Protein AF-A0A3E1DIL4-F1 (afdb_monomer_lite)

Foldseek 3Di:
DDLVVQLVVLVVQLVVLVVVLVVLVVVVVPDDDDDPVVQVVDPVNVVSVVVNVVSVVSSVCSVPVRNVVSVCVVVVHDDDD

Structure (mmCIF, N/CA/C/O backbone):
data_AF-A0A3E1DIL4-F1
#
_entry.id   AF-A0A3E1DIL4-F1
#
loop_
_atom_site.group_PDB
_atom_site.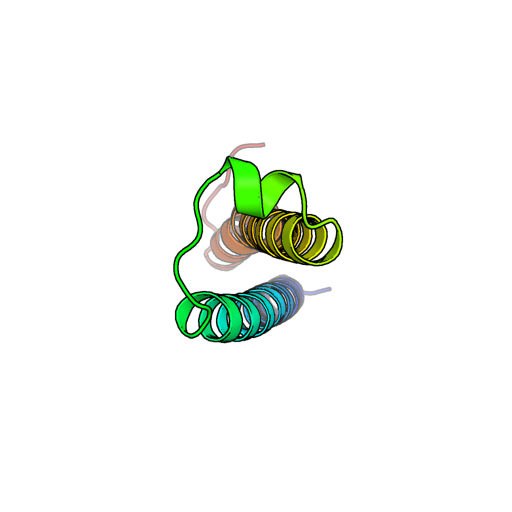id
_atom_site.type_symbol
_atom_site.label_atom_id
_atom_site.label_alt_id
_atom_site.label_comp_id
_atom_site.label_asym_id
_atom_site.label_entity_id
_atom_site.label_seq_id
_atom_site.pdbx_PDB_ins_code
_atom_site.Cartn_x
_atom_site.Cartn_y
_atom_site.Cartn_z
_atom_site.occupancy
_atom_site.B_iso_or_equiv
_atom_site.auth_seq_id
_atom_site.auth_comp_id
_atom_site.auth_asym_id
_atom_site.auth_atom_id
_atom_site.pdbx_PDB_model_num
ATOM 1 N N . MET A 1 1 ? 19.241 -5.199 -17.671 1.00 59.34 1 MET A N 1
ATOM 2 C CA . MET A 1 1 ? 17.821 -5.591 -17.571 1.00 59.34 1 MET A CA 1
ATOM 3 C C . MET A 1 1 ? 17.071 -4.807 -18.631 1.00 59.34 1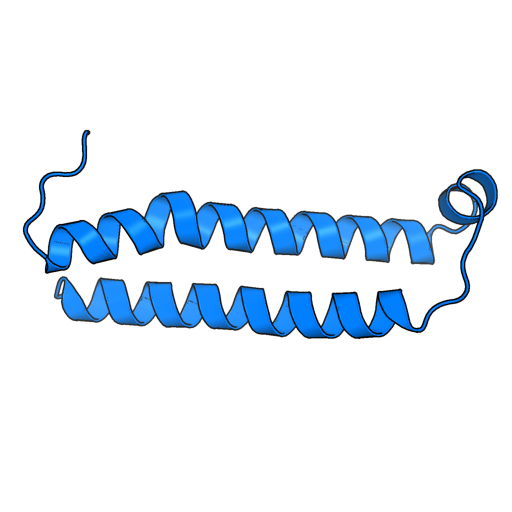 MET A C 1
ATOM 5 O O . MET A 1 1 ? 17.300 -3.603 -18.702 1.00 59.34 1 MET A O 1
ATOM 9 N N . MET A 1 2 ? 16.301 -5.456 -19.508 1.00 65.94 2 MET A N 1
ATOM 10 C CA . MET A 1 2 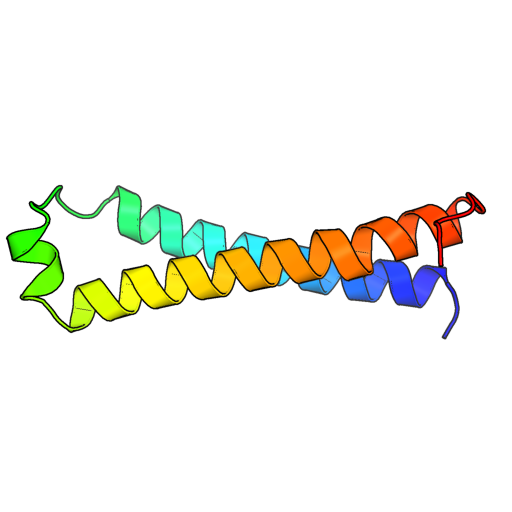? 15.597 -4.742 -20.582 1.00 65.94 2 MET A CA 1
ATOM 11 C C . MET A 1 2 ? 14.503 -3.839 -19.975 1.00 65.94 2 MET A C 1
ATOM 13 O O . MET A 1 2 ? 13.998 -4.154 -18.895 1.00 65.94 2 MET A O 1
ATOM 17 N N . PRO A 1 3 ? 14.107 -2.726 -20.622 1.00 67.31 3 PRO A N 1
ATOM 18 C CA . PRO A 1 3 ? 13.045 -1.842 -20.119 1.00 67.31 3 PRO A CA 1
ATOM 19 C C . PRO A 1 3 ? 11.745 -2.583 -19.773 1.00 67.31 3 PRO A C 1
ATOM 21 O O . PRO A 1 3 ? 11.092 -2.265 -18.779 1.00 67.31 3 PRO A O 1
ATOM 24 N N . THR A 1 4 ? 11.411 -3.615 -20.546 1.00 76.06 4 THR A N 1
ATOM 25 C CA . THR A 1 4 ? 10.240 -4.474 -20.336 1.00 76.06 4 THR A CA 1
ATOM 26 C C . THR A 1 4 ? 10.357 -5.321 -19.067 1.00 76.06 4 THR A C 1
ATOM 28 O O . THR A 1 4 ? 9.393 -5.424 -18.314 1.00 76.06 4 THR A O 1
ATOM 31 N N . ASP A 1 5 ? 11.549 -5.841 -18.761 1.00 83.56 5 ASP A N 1
ATOM 32 C CA . ASP A 1 5 ? 11.806 -6.592 -17.523 1.00 83.56 5 ASP A CA 1
ATOM 33 C C . ASP A 1 5 ? 11.683 -5.681 -16.289 1.00 83.56 5 ASP A C 1
ATOM 35 O O . ASP A 1 5 ? 11.168 -6.089 -15.248 1.00 83.56 5 ASP A O 1
ATOM 39 N N . LYS A 1 6 ? 12.127 -4.419 -16.407 1.00 85.56 6 LYS A N 1
ATOM 40 C CA . LYS A 1 6 ? 11.982 -3.403 -15.350 1.00 85.56 6 LYS A CA 1
ATOM 41 C C . LYS A 1 6 ? 10.517 -3.061 -15.099 1.00 85.56 6 LYS A C 1
ATOM 43 O O . LYS A 1 6 ? 10.111 -3.002 -13.942 1.00 85.56 6 LYS A O 1
ATOM 48 N N . LEU A 1 7 ? 9.733 -2.865 -16.156 1.00 90.12 7 LEU A N 1
ATOM 49 C CA . LEU A 1 7 ? 8.303 -2.594 -16.033 1.00 90.12 7 LEU A CA 1
ATOM 50 C C . LEU A 1 7 ? 7.560 -3.774 -15.396 1.00 90.12 7 LEU A C 1
ATOM 52 O O . LEU A 1 7 ? 6.807 -3.567 -14.450 1.00 90.12 7 LEU A O 1
ATOM 56 N N . ALA A 1 8 ? 7.826 -5.004 -15.842 1.00 91.00 8 ALA A N 1
ATOM 57 C CA . ALA A 1 8 ? 7.210 -6.204 -15.277 1.00 91.00 8 ALA A CA 1
ATOM 58 C C . ALA A 1 8 ? 7.523 -6.375 -13.780 1.00 91.00 8 ALA A C 1
ATOM 60 O O . ALA A 1 8 ? 6.629 -6.677 -12.991 1.00 91.00 8 ALA A O 1
ATOM 61 N N . ALA A 1 9 ? 8.773 -6.133 -13.371 1.00 91.81 9 ALA A N 1
ATOM 62 C CA . ALA A 1 9 ? 9.171 -6.218 -11.968 1.00 91.81 9 ALA A CA 1
ATOM 63 C C . ALA A 1 9 ? 8.462 -5.173 -11.090 1.00 91.81 9 ALA A C 1
ATOM 65 O O . ALA A 1 9 ? 8.003 -5.492 -9.995 1.00 91.81 9 ALA A O 1
ATOM 66 N N . VAL A 1 10 ? 8.357 -3.931 -11.572 1.00 92.56 10 VAL A N 1
ATOM 67 C CA . VAL A 1 10 ? 7.699 -2.852 -10.824 1.00 92.56 10 VAL A CA 1
ATOM 68 C C . VAL A 1 10 ? 6.182 -3.044 -10.772 1.00 92.56 10 VAL A C 1
ATOM 70 O O . VAL A 1 10 ? 5.586 -2.802 -9.726 1.00 92.56 10 VAL A O 1
ATOM 73 N N . LEU A 1 11 ? 5.564 -3.529 -11.853 1.00 94.19 11 LEU A N 1
ATOM 74 C CA . LEU A 1 11 ? 4.148 -3.914 -11.864 1.00 94.19 11 LEU A CA 1
ATOM 75 C C . LEU A 1 11 ? 3.859 -4.981 -10.807 1.00 94.19 11 LEU A C 1
ATOM 77 O O . LEU A 1 11 ? 2.977 -4.795 -9.975 1.00 94.19 11 LEU A O 1
ATOM 81 N N . TRP A 1 12 ? 4.658 -6.050 -10.779 1.00 95.12 12 TRP A N 1
ATOM 82 C CA . TRP A 1 12 ? 4.513 -7.109 -9.782 1.00 95.12 12 TRP A CA 1
ATOM 83 C C . TRP A 1 12 ? 4.623 -6.584 -8.341 1.00 95.12 12 TRP A C 1
ATOM 85 O O . TRP A 1 12 ? 3.881 -7.009 -7.454 1.00 95.12 12 TRP A O 1
ATOM 95 N N . GLU A 1 13 ? 5.542 -5.649 -8.091 1.00 93.81 13 GLU A N 1
ATOM 96 C CA . GLU A 1 13 ? 5.717 -5.045 -6.769 1.00 93.81 13 GLU A CA 1
ATOM 97 C C . GLU A 1 13 ? 4.525 -4.163 -6.371 1.00 93.81 13 GLU A C 1
ATOM 99 O O . GLU A 1 13 ? 4.038 -4.265 -5.241 1.00 93.81 13 GLU A O 1
ATOM 104 N N . ALA A 1 14 ? 4.013 -3.350 -7.301 1.00 93.75 14 ALA A N 1
ATOM 105 C CA . ALA A 1 14 ? 2.816 -2.542 -7.087 1.00 93.75 14 ALA A CA 1
ATOM 106 C C . ALA A 1 14 ? 1.592 -3.424 -6.793 1.00 93.75 14 ALA A C 1
ATOM 108 O O . ALA A 1 14 ? 0.898 -3.189 -5.802 1.00 93.75 14 ALA A O 1
ATOM 109 N N . ASP A 1 15 ? 1.382 -4.490 -7.570 1.00 95.38 15 ASP A N 1
ATOM 110 C CA . ASP A 1 15 ? 0.296 -5.455 -7.357 1.00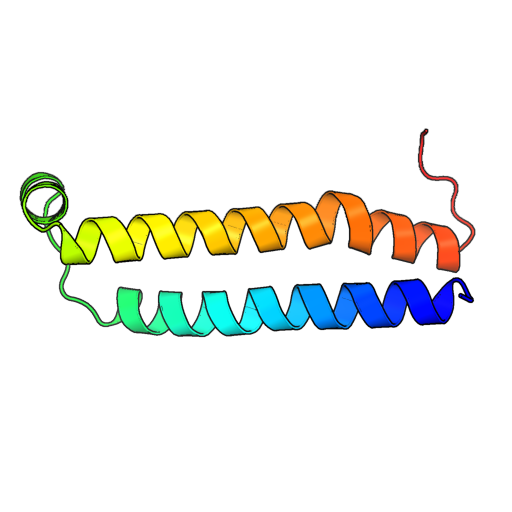 95.38 15 ASP A CA 1
ATOM 111 C C . ASP A 1 15 ? 0.393 -6.116 -5.978 1.00 95.38 15 ASP A C 1
ATOM 113 O O . ASP A 1 15 ? -0.601 -6.270 -5.265 1.00 95.38 15 ASP A O 1
ATOM 117 N N . ARG A 1 16 ? 1.607 -6.471 -5.542 1.00 94.75 16 ARG A N 1
ATOM 118 C CA . ARG A 1 16 ? 1.827 -7.052 -4.214 1.00 94.75 16 ARG A CA 1
ATOM 119 C C . ARG A 1 16 ? 1.451 -6.079 -3.095 1.00 94.75 16 ARG A C 1
ATOM 121 O O . ARG A 1 16 ? 0.834 -6.494 -2.107 1.00 94.75 16 ARG A O 1
ATOM 128 N N . HIS A 1 17 ? 1.820 -4.806 -3.228 1.00 93.44 17 HIS A N 1
ATOM 129 C CA . HIS A 1 17 ? 1.437 -3.771 -2.270 1.00 93.44 17 HIS A CA 1
ATOM 130 C C . HIS A 1 17 ? -0.075 -3.529 -2.260 1.00 93.44 17 HIS A C 1
ATOM 132 O O . HIS A 1 17 ? -0.657 -3.459 -1.176 1.00 93.44 17 HIS A O 1
ATOM 138 N N . LEU A 1 18 ? -0.709 -3.489 -3.433 1.00 94.50 18 LEU A N 1
ATOM 139 C CA . LEU A 1 18 ? -2.153 -3.327 -3.578 1.00 94.50 18 LEU A CA 1
ATOM 140 C C . LEU A 1 18 ? -2.930 -4.476 -2.924 1.00 94.50 18 LEU A C 1
ATOM 142 O O . LEU A 1 18 ? -3.844 -4.220 -2.142 1.00 94.50 18 LEU A O 1
ATOM 146 N N . ASN A 1 19 ? -2.546 -5.726 -3.190 1.00 94.88 19 ASN A N 1
ATOM 147 C CA . ASN A 1 19 ? -3.209 -6.902 -2.619 1.00 94.88 19 ASN A CA 1
ATOM 148 C C . ASN A 1 19 ? -3.124 -6.899 -1.088 1.00 94.88 19 ASN A C 1
ATOM 150 O O . ASN A 1 19 ? -4.139 -7.012 -0.407 1.00 94.88 19 ASN A O 1
ATOM 154 N N . THR A 1 20 ? -1.926 -6.654 -0.548 1.00 91.62 20 THR A N 1
ATOM 155 C CA . THR A 1 20 ? -1.712 -6.590 0.908 1.00 91.62 20 THR A CA 1
ATOM 156 C C . THR A 1 20 ? -2.529 -5.466 1.554 1.00 91.62 20 THR A C 1
ATOM 158 O O . THR A 1 20 ? -3.094 -5.641 2.631 1.00 91.62 20 THR A O 1
ATOM 161 N N . LEU A 1 21 ? -2.583 -4.288 0.919 1.00 93.25 21 LEU A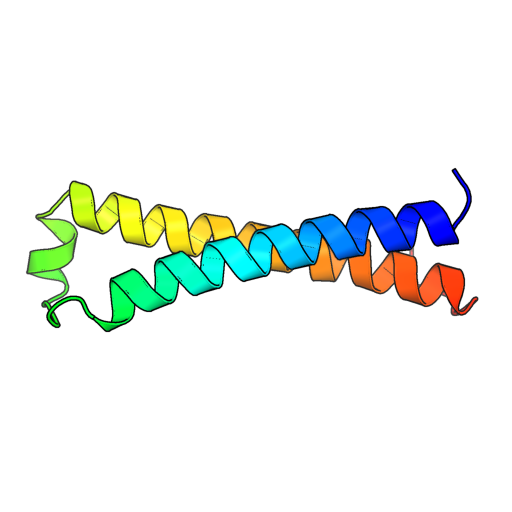 N 1
ATOM 162 C CA . LEU A 1 21 ? -3.358 -3.156 1.428 1.00 93.25 21 LEU A CA 1
ATOM 163 C C . LEU A 1 21 ? -4.864 -3.438 1.372 1.00 93.25 21 LEU A C 1
ATOM 165 O O . LEU A 1 21 ? -5.586 -3.074 2.294 1.00 93.25 21 LEU A O 1
ATOM 169 N N . THR A 1 22 ? -5.327 -4.108 0.318 1.00 92.88 22 THR A N 1
ATOM 170 C CA . THR A 1 22 ? -6.738 -4.471 0.138 1.00 92.88 22 THR A CA 1
ATOM 171 C C . THR A 1 22 ? -7.202 -5.438 1.224 1.00 92.88 22 THR A C 1
ATOM 173 O O . THR A 1 22 ? -8.261 -5.224 1.811 1.00 92.88 22 THR A O 1
ATOM 176 N N . GLU A 1 23 ? -6.398 -6.455 1.542 1.00 91.12 23 GLU A N 1
ATOM 177 C CA . GLU A 1 23 ? -6.671 -7.390 2.642 1.00 91.12 23 GLU A CA 1
ATOM 178 C C . GLU A 1 23 ? -6.762 -6.656 3.988 1.00 91.12 23 GLU A C 1
ATOM 180 O O . GLU A 1 23 ? -7.760 -6.776 4.698 1.00 91.12 23 GLU A O 1
ATOM 185 N N . ALA A 1 24 ? -5.778 -5.808 4.297 1.00 88.25 24 ALA A N 1
ATOM 186 C CA . ALA A 1 24 ? -5.761 -5.048 5.545 1.00 88.25 24 ALA A CA 1
ATOM 187 C C . ALA A 1 24 ? -6.937 -4.052 5.656 1.00 88.25 24 ALA A C 1
ATOM 189 O O . ALA A 1 24 ? -7.494 -3.855 6.737 1.00 88.25 24 ALA A O 1
ATOM 190 N N . LEU A 1 25 ? -7.356 -3.435 4.544 1.00 90.38 25 LEU A N 1
ATOM 191 C CA . LEU A 1 25 ? -8.543 -2.575 4.508 1.00 90.38 25 LEU A CA 1
ATOM 192 C C . LEU A 1 25 ? -9.838 -3.369 4.693 1.00 90.38 25 LEU A C 1
ATOM 194 O O . LEU A 1 25 ? -10.761 -2.873 5.337 1.00 90.38 25 LEU A O 1
ATOM 198 N N . ALA A 1 26 ? -9.925 -4.588 4.158 1.00 90.00 26 ALA A N 1
ATOM 199 C CA . ALA A 1 26 ? -11.077 -5.455 4.376 1.00 90.00 26 ALA A CA 1
ATOM 200 C C . ALA A 1 26 ? -11.220 -5.824 5.862 1.00 90.00 26 ALA A C 1
ATOM 202 O O . ALA A 1 26 ? -12.320 -5.725 6.407 1.00 90.00 26 ALA A O 1
ATOM 203 N N . GLU A 1 27 ? -10.114 -6.161 6.534 1.00 86.06 27 GLU A N 1
ATOM 204 C CA . GLU A 1 27 ? -10.083 -6.420 7.982 1.00 86.06 27 GLU A CA 1
ATOM 205 C C . GLU A 1 27 ? -10.482 -5.188 8.808 1.00 86.06 27 GLU A C 1
ATOM 207 O O . GLU A 1 27 ? -11.241 -5.285 9.780 1.00 86.06 27 GLU A O 1
ATOM 212 N N . TRP A 1 28 ? -10.014 -4.005 8.404 1.00 85.06 28 TRP A N 1
ATOM 213 C CA . TRP A 1 28 ? -10.396 -2.750 9.044 1.00 85.06 28 TRP A CA 1
ATOM 214 C C . TRP A 1 28 ? -11.887 -2.437 8.863 1.00 85.06 28 TRP A C 1
ATOM 216 O O . TRP A 1 28 ? -12.559 -2.069 9.823 1.00 85.06 28 TRP A O 1
ATOM 226 N N . ASN A 1 29 ? -12.431 -2.625 7.660 1.00 86.75 29 ASN A N 1
ATOM 227 C CA . ASN A 1 29 ? -13.819 -2.281 7.340 1.00 86.75 29 ASN A CA 1
ATOM 228 C C . ASN A 1 29 ? -14.855 -3.139 8.076 1.00 86.75 29 ASN A C 1
ATOM 230 O O . ASN A 1 29 ? -15.979 -2.685 8.283 1.00 86.75 29 ASN A O 1
ATOM 234 N N . VAL A 1 30 ? -14.502 -4.366 8.468 1.00 87.50 30 VAL A N 1
ATOM 235 C CA . VAL A 1 30 ? -15.379 -5.223 9.286 1.00 87.50 30 VAL A CA 1
ATOM 236 C C . VAL A 1 30 ? -15.212 -4.986 10.789 1.00 87.50 30 VAL A C 1
ATOM 238 O O . VAL A 1 30 ? -15.979 -5.530 11.586 1.00 87.50 30 VAL A O 1
ATOM 241 N N . SER A 1 31 ? -14.227 -4.179 11.198 1.00 82.25 31 SER A N 1
ATOM 242 C CA . SER A 1 31 ? -14.022 -3.841 12.603 1.00 82.25 31 SER A CA 1
ATOM 243 C C . SER A 1 31 ? -15.069 -2.830 13.094 1.00 82.25 31 SER A C 1
ATOM 245 O O . SER A 1 31 ? -15.490 -1.951 12.341 1.00 82.25 31 SER A O 1
ATOM 247 N N . PRO A 1 32 ? -15.493 -2.904 14.369 1.00 85.50 32 PRO A N 1
ATOM 248 C CA . PRO A 1 32 ? -16.448 -1.951 14.922 1.00 85.50 32 PRO A CA 1
ATOM 249 C C . PRO A 1 32 ? -15.905 -0.522 14.880 1.00 85.50 32 PRO A C 1
ATOM 251 O O . PRO A 1 32 ? -14.752 -0.285 15.250 1.00 85.50 32 PRO A O 1
ATOM 254 N N . THR A 1 33 ? -16.760 0.436 14.523 1.00 83.06 33 THR A N 1
ATOM 255 C CA . THR A 1 33 ? -16.433 1.861 14.614 1.00 83.06 33 THR A CA 1
ATOM 256 C C . THR A 1 33 ? -16.104 2.229 16.056 1.00 83.06 33 THR A C 1
ATOM 258 O O . THR A 1 33 ? -16.875 1.950 16.976 1.00 83.06 33 THR A O 1
ATOM 261 N N . ILE A 1 34 ? -14.968 2.889 16.252 1.00 86.19 34 ILE A N 1
ATOM 262 C CA . ILE A 1 34 ? -14.513 3.373 17.555 1.00 86.19 34 ILE A CA 1
ATOM 263 C C . ILE A 1 34 ? -14.263 4.872 17.521 1.00 86.19 34 ILE A C 1
ATOM 265 O O . ILE A 1 34 ? -14.065 5.464 16.462 1.00 86.19 34 ILE A O 1
ATOM 269 N N . THR A 1 35 ? -14.248 5.487 18.699 1.00 91.50 35 THR A N 1
ATOM 270 C CA . THR A 1 35 ? -13.811 6.875 18.848 1.00 91.50 35 THR A CA 1
ATOM 271 C C . THR A 1 35 ? -12.291 6.978 18.738 1.00 91.50 35 THR A C 1
ATOM 273 O O . THR A 1 35 ? -11.568 6.012 18.992 1.00 91.50 35 THR A O 1
ATOM 276 N N . TRP A 1 36 ? -11.794 8.176 18.436 1.00 88.75 36 TRP A N 1
ATOM 277 C CA . TRP A 1 36 ? -10.357 8.458 18.421 1.00 88.75 36 TRP A CA 1
ATOM 278 C C . TRP A 1 36 ? -9.683 8.155 19.765 1.00 88.75 36 TRP A C 1
ATOM 280 O O . TRP A 1 36 ? -8.638 7.516 19.781 1.00 88.75 36 TRP A O 1
ATOM 290 N N . GLN A 1 37 ? -10.318 8.486 20.898 1.00 92.31 37 GLN A N 1
ATOM 291 C CA . GLN A 1 37 ? -9.754 8.145 22.212 1.00 92.31 37 GLN A CA 1
ATOM 292 C C . GLN A 1 37 ? -9.636 6.626 22.427 1.00 92.31 37 GLN A C 1
ATOM 294 O O . GLN A 1 37 ? -8.655 6.149 22.998 1.00 92.31 37 GLN A O 1
ATOM 299 N N . ALA A 1 38 ? -10.624 5.849 21.972 1.00 88.81 38 ALA A N 1
ATOM 300 C CA . ALA A 1 38 ? -10.593 4.390 22.073 1.00 88.81 38 ALA A CA 1
ATOM 301 C C . ALA A 1 38 ? -9.547 3.765 21.130 1.00 88.81 38 ALA A C 1
ATOM 303 O O . ALA A 1 38 ? -8.948 2.750 21.471 1.00 88.81 38 ALA A O 1
ATOM 304 N N . LEU A 1 39 ? -9.296 4.382 19.971 1.00 89.19 39 LEU A N 1
ATOM 305 C CA . LEU A 1 39 ? -8.204 3.995 19.078 1.00 89.19 39 LEU A CA 1
ATOM 306 C C . LEU A 1 39 ? -6.836 4.239 19.728 1.00 89.19 39 LEU A C 1
ATOM 308 O O . LEU A 1 39 ? -6.021 3.327 19.795 1.00 89.19 39 LEU A O 1
ATOM 312 N N . GLU A 1 40 ? -6.591 5.455 20.221 1.00 90.56 40 GLU A N 1
ATOM 313 C CA . GLU A 1 40 ? -5.294 5.879 20.772 1.00 90.56 40 GLU A CA 1
ATOM 314 C C . GLU A 1 40 ? -4.896 5.110 22.038 1.00 90.56 40 GLU A C 1
ATOM 316 O O . GLU A 1 40 ? -3.713 4.868 22.290 1.00 90.56 40 GLU A O 1
ATOM 321 N N . SER A 1 41 ? -5.889 4.700 22.827 1.00 92.62 41 SER A N 1
ATOM 322 C CA . SER A 1 41 ? -5.688 3.893 24.034 1.00 92.62 41 SER A CA 1
ATOM 323 C C . SER A 1 41 ? -5.404 2.413 23.748 1.00 92.62 41 SER A C 1
ATOM 325 O O . SER A 1 41 ? -4.918 1.709 24.635 1.00 92.62 41 SER A O 1
ATOM 327 N N . ASP A 1 42 ? -5.625 1.941 22.517 1.00 90.88 42 ASP A N 1
ATOM 328 C CA . ASP A 1 42 ? -5.362 0.566 22.096 1.00 90.88 42 ASP A CA 1
ATOM 329 C C . ASP A 1 42 ? -4.126 0.492 21.185 1.00 90.88 42 ASP A C 1
ATOM 331 O O . ASP A 1 42 ? -4.166 0.705 19.970 1.00 90.88 42 ASP A O 1
ATOM 335 N N . ARG A 1 43 ? -2.990 0.109 21.778 1.00 89.25 43 ARG A N 1
ATOM 336 C CA . ARG A 1 43 ? -1.707 -0.017 21.067 1.00 89.25 43 ARG A CA 1
ATOM 337 C C . ARG A 1 43 ? -1.737 -1.039 19.930 1.00 89.25 43 ARG A C 1
ATOM 339 O O . ARG A 1 43 ? -0.926 -0.915 19.013 1.00 89.25 43 ARG A O 1
ATOM 346 N N . ALA A 1 44 ? -2.603 -2.051 19.979 1.00 87.62 44 ALA A N 1
ATOM 347 C CA . ALA A 1 44 ? -2.716 -3.019 18.893 1.00 87.62 44 ALA A CA 1
ATOM 348 C C . ALA A 1 44 ? -3.400 -2.385 17.678 1.00 87.62 44 ALA A C 1
ATOM 350 O O . ALA A 1 44 ? -2.932 -2.558 16.555 1.00 87.62 44 ALA A O 1
ATOM 351 N N . ARG A 1 45 ? -4.443 -1.580 17.901 1.00 85.12 45 ARG A N 1
ATOM 352 C CA . ARG A 1 45 ? -5.147 -0.880 16.818 1.00 85.12 45 ARG A CA 1
ATOM 353 C C . ARG A 1 45 ? -4.322 0.239 16.204 1.00 85.12 45 ARG A C 1
ATOM 355 O O . ARG A 1 45 ? -4.299 0.352 14.984 1.00 85.12 45 ARG A O 1
ATOM 362 N N . VAL A 1 46 ? -3.588 1.003 17.016 1.00 89.81 46 VAL A N 1
ATOM 363 C CA . VAL A 1 46 ? -2.641 2.009 16.499 1.00 89.81 46 VAL A CA 1
ATOM 364 C C . VAL A 1 46 ? -1.646 1.364 15.530 1.00 89.81 46 VAL A C 1
ATOM 366 O O . VAL A 1 46 ? -1.449 1.868 14.431 1.00 89.81 46 VAL A O 1
ATOM 369 N N . ARG A 1 47 ? -1.101 0.188 15.872 1.00 89.19 47 ARG A N 1
ATOM 370 C CA . ARG A 1 47 ? -0.186 -0.548 14.981 1.00 89.19 47 ARG A CA 1
ATOM 371 C C . ARG A 1 47 ? -0.826 -0.959 13.656 1.00 89.19 47 ARG A C 1
ATOM 373 O O . ARG A 1 47 ? -0.133 -0.962 12.645 1.00 89.19 47 ARG A O 1
ATOM 380 N N . ILE A 1 48 ? -2.112 -1.311 13.650 1.00 85.69 48 ILE A N 1
ATOM 381 C CA . ILE A 1 48 ? -2.838 -1.652 12.416 1.00 85.69 48 ILE A CA 1
ATOM 382 C C . ILE A 1 48 ? -2.961 -0.413 11.524 1.00 85.69 48 ILE A C 1
ATOM 384 O O . ILE A 1 48 ? -2.676 -0.488 10.331 1.00 85.69 48 ILE A O 1
ATOM 388 N N . VAL A 1 49 ? -3.318 0.738 12.101 1.00 89.50 49 VAL A N 1
ATOM 389 C CA . VAL A 1 49 ? -3.404 2.010 11.364 1.00 89.50 49 VAL A CA 1
ATOM 390 C C . VAL A 1 49 ? -2.040 2.412 10.803 1.00 89.50 49 VAL A C 1
ATOM 392 O O . VAL A 1 49 ? -1.942 2.744 9.623 1.00 89.50 49 VAL A O 1
ATOM 395 N N . ASP A 1 50 ? -0.976 2.302 11.601 1.00 91.69 50 ASP A N 1
ATOM 396 C CA . ASP A 1 50 ? 0.392 2.565 11.145 1.00 91.69 50 ASP A CA 1
ATOM 397 C C . ASP A 1 50 ? 0.794 1.627 9.999 1.00 91.69 50 ASP A C 1
ATOM 399 O O . ASP A 1 50 ? 1.419 2.048 9.025 1.00 91.69 50 ASP A O 1
ATOM 403 N N . GLN A 1 51 ? 0.414 0.349 10.082 1.00 89.12 51 GLN A N 1
ATOM 404 C CA . GLN A 1 51 ? 0.689 -0.632 9.037 1.00 89.12 51 GLN A CA 1
ATOM 405 C C . GLN A 1 51 ? -0.073 -0.316 7.745 1.00 89.12 51 GLN A C 1
ATOM 407 O O . GLN A 1 51 ? 0.521 -0.399 6.669 1.00 89.12 51 GLN A O 1
ATOM 412 N N . LEU A 1 52 ? -1.345 0.082 7.834 1.00 91.31 52 LEU A N 1
ATOM 413 C CA . LEU A 1 52 ? -2.140 0.536 6.690 1.00 91.31 52 LEU A CA 1
ATOM 414 C C . LEU A 1 52 ? -1.499 1.756 6.026 1.00 91.31 52 LEU A C 1
ATOM 416 O O . LEU A 1 52 ? -1.261 1.742 4.817 1.00 91.31 52 LEU A O 1
ATOM 420 N N . LEU A 1 53 ? -1.149 2.770 6.821 1.00 93.81 53 LEU A N 1
ATOM 421 C CA . LEU A 1 53 ? -0.504 3.987 6.337 1.00 93.81 53 LEU A CA 1
ATOM 422 C C . LEU A 1 53 ? 0.835 3.674 5.661 1.00 93.81 53 LEU A C 1
ATOM 424 O O . LEU A 1 53 ? 1.092 4.122 4.546 1.00 93.81 53 LEU A O 1
ATOM 428 N N . PHE A 1 54 ? 1.670 2.850 6.293 1.00 91.69 54 PHE A N 1
ATOM 429 C CA . PHE A 1 54 ? 2.952 2.439 5.732 1.00 91.69 54 PHE A CA 1
ATOM 430 C C . PHE A 1 54 ? 2.793 1.702 4.396 1.00 91.69 54 PHE A C 1
ATOM 432 O O . PHE A 1 54 ? 3.518 1.983 3.441 1.00 91.69 54 PHE A O 1
ATOM 439 N N . ARG A 1 55 ? 1.850 0.755 4.303 1.00 90.94 55 ARG A N 1
ATOM 440 C CA . ARG A 1 55 ? 1.592 0.005 3.063 1.00 90.94 55 ARG A CA 1
ATOM 441 C C . ARG A 1 55 ? 1.067 0.910 1.955 1.00 90.94 55 ARG A C 1
ATOM 443 O O . ARG A 1 55 ? 1.485 0.740 0.812 1.00 90.94 55 ARG A O 1
ATOM 450 N N . PHE A 1 56 ? 0.212 1.870 2.294 1.00 95.06 56 PHE A N 1
ATOM 451 C CA . PHE A 1 56 ? -0.279 2.868 1.353 1.00 95.06 56 PHE A CA 1
ATOM 452 C C . PHE A 1 56 ? 0.853 3.742 0.802 1.00 95.06 56 PHE A C 1
ATOM 454 O O . PHE A 1 56 ? 0.975 3.863 -0.414 1.00 95.06 56 PHE A O 1
ATOM 461 N N . ILE A 1 57 ? 1.738 4.255 1.665 1.00 95.75 57 ILE A N 1
ATOM 462 C CA . ILE A 1 57 ? 2.914 5.029 1.230 1.00 95.75 57 ILE A CA 1
ATOM 463 C C . ILE A 1 57 ? 3.792 4.185 0.300 1.00 95.75 57 ILE A C 1
ATOM 465 O O . ILE A 1 57 ? 4.151 4.634 -0.779 1.00 95.75 57 ILE A O 1
ATOM 469 N N . LYS A 1 58 ? 4.060 2.917 0.642 1.00 94.62 58 LYS A N 1
ATOM 470 C CA . LYS A 1 58 ? 4.851 2.034 -0.233 1.00 94.62 58 LYS A CA 1
ATOM 471 C C . LYS A 1 58 ? 4.222 1.800 -1.601 1.00 94.62 58 LYS A C 1
ATOM 473 O O . LYS A 1 58 ? 4.951 1.738 -2.592 1.00 94.62 58 LYS A O 1
ATOM 478 N N . LEU A 1 59 ? 2.898 1.680 -1.668 1.00 95.81 59 LEU A N 1
ATOM 479 C CA . LEU A 1 59 ? 2.194 1.605 -2.942 1.00 95.81 59 LEU A CA 1
ATOM 480 C C . LEU A 1 59 ? 2.346 2.914 -3.725 1.00 95.81 59 LEU A C 1
ATOM 482 O O . LEU A 1 59 ? 2.684 2.866 -4.905 1.00 95.81 59 LEU A O 1
ATOM 486 N N . GLN A 1 60 ? 2.149 4.063 -3.072 1.00 96.50 60 GLN A N 1
ATOM 487 C CA . GLN A 1 60 ? 2.297 5.381 -3.688 1.00 96.50 60 GLN A CA 1
ATOM 488 C C . GLN A 1 60 ? 3.709 5.589 -4.251 1.00 96.50 60 GLN A C 1
ATOM 490 O O . GLN A 1 60 ? 3.829 5.948 -5.420 1.00 96.50 60 GLN A O 1
ATOM 495 N N . ASP A 1 61 ? 4.754 5.305 -3.472 1.00 96.06 61 ASP A N 1
ATOM 496 C CA . ASP A 1 61 ? 6.154 5.420 -3.902 1.00 96.06 61 ASP A CA 1
ATOM 497 C C . ASP A 1 61 ? 6.424 4.503 -5.106 1.00 96.06 61 ASP A C 1
ATOM 499 O O . ASP A 1 61 ? 6.974 4.919 -6.125 1.00 96.06 61 ASP A O 1
ATOM 503 N N . THR A 1 62 ? 5.980 3.242 -5.031 1.00 95.81 62 THR A N 1
ATOM 504 C CA . THR A 1 62 ? 6.182 2.263 -6.113 1.00 95.81 62 THR A CA 1
ATOM 505 C C . THR A 1 62 ? 5.478 2.696 -7.397 1.00 95.81 62 THR A C 1
ATOM 507 O O . THR A 1 62 ? 6.039 2.563 -8.484 1.00 95.81 62 THR A O 1
ATOM 510 N N . VAL A 1 63 ? 4.264 3.239 -7.296 1.00 94.06 63 VAL A N 1
ATOM 511 C CA . VAL A 1 63 ? 3.519 3.723 -8.459 1.00 94.06 63 VAL A CA 1
ATOM 512 C C . VAL A 1 63 ? 4.152 4.998 -9.021 1.00 94.06 63 VAL A C 1
ATOM 514 O O . VAL A 1 63 ? 4.491 5.048 -10.204 1.00 94.06 63 VAL A O 1
ATOM 517 N N . GLY A 1 64 ? 4.332 6.011 -8.176 1.00 92.50 64 GLY A N 1
ATOM 518 C CA . GLY A 1 64 ? 4.756 7.351 -8.570 1.00 92.50 64 GLY A CA 1
ATOM 519 C C . GLY A 1 64 ? 6.201 7.413 -9.046 1.00 92.50 64 GLY A C 1
ATOM 520 O O . GLY A 1 64 ? 6.475 7.930 -10.124 1.00 92.50 64 GLY A O 1
ATOM 521 N N . GLU A 1 65 ? 7.125 6.846 -8.275 1.00 94.25 65 GLU A N 1
ATOM 522 C CA . GLU A 1 65 ? 8.562 6.997 -8.526 1.00 94.25 65 GLU A CA 1
ATOM 523 C C . GLU A 1 65 ? 9.120 5.922 -9.461 1.00 94.25 65 GLU A C 1
ATOM 525 O O . GLU A 1 65 ? 10.231 6.051 -9.978 1.00 94.25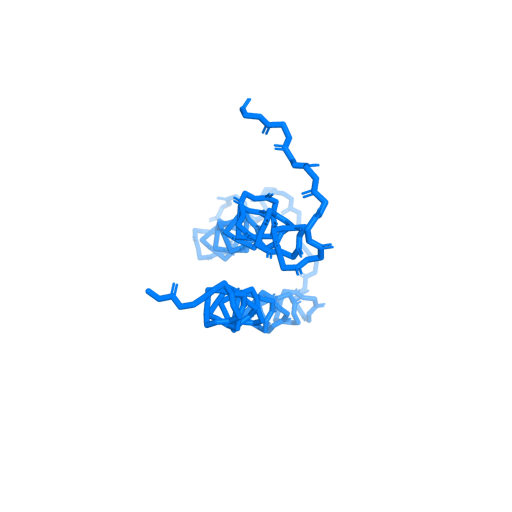 65 GLU A O 1
ATOM 530 N N . ARG A 1 66 ? 8.390 4.816 -9.664 1.00 93.12 66 ARG A N 1
ATOM 531 C CA . ARG A 1 66 ? 8.927 3.656 -10.390 1.00 93.12 66 ARG A CA 1
ATOM 532 C C . ARG A 1 66 ? 8.022 3.175 -11.509 1.00 93.12 66 ARG A C 1
ATOM 534 O O . ARG A 1 66 ? 8.522 2.991 -12.619 1.00 93.12 66 ARG A O 1
ATOM 541 N N . LEU A 1 67 ? 6.731 2.959 -11.255 1.00 91.88 67 LEU A N 1
ATOM 542 C CA . LEU A 1 67 ? 5.834 2.373 -12.254 1.00 91.88 67 LEU A CA 1
ATOM 543 C C . LEU A 1 67 ? 5.548 3.350 -13.390 1.00 91.88 67 LEU A C 1
ATOM 545 O O . LEU A 1 67 ? 5.675 2.979 -14.558 1.00 91.88 67 LEU A O 1
ATOM 549 N N . ILE A 1 68 ? 5.199 4.592 -13.052 1.00 90.50 68 ILE A N 1
ATOM 550 C CA . ILE A 1 68 ? 4.934 5.644 -14.036 1.00 90.50 68 ILE A CA 1
ATOM 551 C C . ILE A 1 68 ? 6.186 5.894 -14.898 1.00 90.50 68 ILE A C 1
ATOM 553 O O . ILE A 1 68 ? 6.088 5.717 -16.115 1.00 90.50 68 ILE A O 1
ATOM 557 N N . PRO A 1 69 ? 7.385 6.148 -14.332 1.00 90.38 69 PRO A N 1
ATOM 558 C CA . PRO A 1 69 ? 8.594 6.321 -15.139 1.00 90.38 69 PRO A CA 1
ATOM 559 C C . PRO A 1 69 ? 8.949 5.095 -15.987 1.00 90.38 69 PRO A C 1
ATOM 561 O O . PRO A 1 69 ? 9.343 5.231 -17.143 1.00 90.38 69 PRO A O 1
ATOM 564 N N . ALA A 1 70 ? 8.796 3.875 -15.453 1.00 88.88 70 ALA A N 1
ATOM 565 C CA . ALA A 1 70 ? 9.065 2.655 -16.216 1.00 88.88 70 ALA A CA 1
ATOM 566 C C . ALA A 1 70 ? 8.090 2.473 -17.389 1.00 88.88 70 ALA A C 1
ATOM 568 O O . ALA A 1 70 ? 8.495 1.983 -18.446 1.00 88.88 70 ALA A O 1
ATOM 569 N N . THR A 1 71 ? 6.830 2.874 -17.217 1.00 89.06 71 THR A N 1
ATOM 570 C CA . THR A 1 71 ? 5.813 2.834 -18.273 1.00 89.06 71 THR A CA 1
ATOM 571 C C . THR A 1 71 ? 6.166 3.820 -19.380 1.00 89.06 71 THR A C 1
ATOM 573 O O . THR A 1 71 ? 6.286 3.414 -20.534 1.00 89.06 71 THR A O 1
ATOM 576 N N . LEU A 1 72 ? 6.442 5.078 -19.031 1.00 89.25 72 LEU A N 1
ATOM 577 C CA . LEU A 1 72 ? 6.811 6.123 -19.992 1.00 89.25 72 LEU A CA 1
ATOM 578 C C . LEU A 1 72 ? 8.093 5.773 -20.758 1.00 89.25 72 LEU A C 1
ATOM 580 O O . LEU A 1 72 ? 8.126 5.854 -21.985 1.00 89.25 72 LEU A O 1
ATOM 584 N N . ALA A 1 73 ? 9.106 5.240 -20.066 1.00 85.31 73 ALA A N 1
ATOM 585 C CA . ALA A 1 73 ? 10.332 4.762 -20.701 1.00 85.31 73 ALA A CA 1
ATOM 586 C C . ALA A 1 73 ? 10.084 3.625 -21.714 1.00 85.31 73 ALA A C 1
ATOM 588 O O . ALA A 1 73 ? 10.743 3.574 -22.753 1.00 85.31 73 ALA A O 1
ATOM 589 N N . ASN A 1 74 ? 9.132 2.719 -21.448 1.00 84.56 74 ASN A N 1
ATOM 590 C CA . ASN A 1 74 ? 8.741 1.680 -22.411 1.00 84.56 74 ASN A CA 1
ATOM 591 C C . ASN A 1 74 ? 7.958 2.255 -23.599 1.00 84.56 74 ASN A C 1
ATOM 593 O O . ASN A 1 74 ? 8.147 1.795 -24.725 1.00 84.56 74 ASN A O 1
ATOM 597 N N . LEU A 1 75 ? 7.125 3.273 -23.367 1.00 86.69 75 LEU A N 1
ATOM 598 C CA . LEU A 1 75 ? 6.394 3.996 -24.412 1.00 86.69 75 LEU A CA 1
ATOM 599 C C . LEU A 1 75 ? 7.286 4.949 -25.229 1.00 86.69 75 LEU A C 1
ATOM 601 O O . LEU A 1 75 ? 6.846 5.472 -26.249 1.00 86.69 75 LEU A O 1
ATOM 605 N N . ARG A 1 76 ? 8.558 5.116 -24.832 1.00 80.69 76 ARG A N 1
ATOM 606 C CA . ARG A 1 76 ? 9.509 6.104 -25.377 1.00 80.69 76 ARG A CA 1
ATOM 607 C C . ARG A 1 76 ? 9.031 7.549 -25.212 1.00 80.69 76 ARG A C 1
ATOM 609 O O . ARG A 1 76 ? 9.419 8.419 -25.990 1.00 80.69 76 ARG A O 1
ATOM 616 N N . GLU A 1 77 ? 8.211 7.800 -24.202 1.00 64.25 77 GLU A N 1
ATOM 617 C CA . GLU A 1 77 ? 7.831 9.149 -23.805 1.00 64.25 77 GLU A CA 1
ATOM 618 C C . GLU A 1 77 ? 8.924 9.728 -22.892 1.00 64.25 77 GLU A C 1
ATOM 620 O O . GLU A 1 77 ? 9.403 9.021 -21.997 1.00 64.25 77 GLU A O 1
ATOM 625 N N . PRO A 1 78 ? 9.367 10.979 -23.110 1.00 60.69 78 PRO A N 1
ATOM 626 C CA . PRO A 1 78 ? 10.286 11.632 -22.187 1.00 60.69 78 PRO A CA 1
ATOM 627 C C . PRO A 1 78 ? 9.595 11.838 -20.830 1.00 60.69 78 PRO A C 1
ATOM 629 O O . PRO A 1 78 ? 8.469 12.326 -20.774 1.00 60.69 78 PRO A O 1
ATOM 632 N N . PHE A 1 79 ? 10.275 11.481 -19.742 1.00 62.31 79 PHE A N 1
ATOM 633 C CA . PHE A 1 79 ? 9.896 11.840 -18.374 1.00 62.31 79 PHE A CA 1
ATOM 634 C C . PHE A 1 79 ? 10.993 12.763 -17.833 1.00 62.31 79 PHE A C 1
ATOM 636 O O . PHE A 1 79 ? 12.164 12.491 -18.091 1.00 62.31 79 PHE A O 1
ATOM 643 N N . GLU A 1 80 ? 10.621 13.879 -17.203 1.00 62.59 80 GLU A N 1
ATOM 644 C CA . GLU A 1 80 ? 11.570 14.909 -16.745 1.00 62.59 80 GLU A CA 1
ATOM 645 C C . GLU A 1 80 ? 12.588 14.337 -15.735 1.00 62.59 80 GLU A C 1
ATOM 647 O O . GLU A 1 80 ? 12.225 13.485 -14.920 1.00 62.59 80 GLU A O 1
ATOM 652 N N . ASP A 1 81 ? 13.850 14.783 -15.846 1.00 56.16 81 ASP A N 1
ATOM 653 C CA . ASP A 1 81 ? 14.986 14.403 -14.978 1.00 56.16 81 ASP A CA 1
ATOM 654 C C . ASP A 1 81 ? 14.839 14.920 -13.535 1.00 56.16 81 ASP A C 1
ATOM 656 O O . ASP A 1 81 ? 14.467 16.107 -13.357 1.00 56.16 81 ASP A O 1
#

pLDDT: mean 87.52, std 9.24, range [56.16, 96.5]

Sequence (81 aa):
MMPTDKLAAVLWEADRHLNTLTEALAEWNVSPTITWQALESDRARVRIVDQLLFRFIKLQDTVGERLIPATLANLREPFED

Secondary structure (DSSP, 8-state):
--HHHHHHHHHHHHHHHHHHHHHHHHHHHTSPP--HHHHHT-HHHHHHHHHHHHHHHHHHHIIIIIIHHHHHHHHT-----

Radius of gyration: 17.23 Å; chains: 1; bounding box: 34×22×49 Å